Protein AF-I3UAK7-F1 (afdb_monomer_lite)

Organism: Advenella kashmirensis (strain DSM 17095 / LMG 22695 / WT001) (NCBI:txid1036672)

Radius of gyration: 14.45 Å; chains: 1; bounding box: 39×19×42 Å

Foldseek 3Di:
DWKKWFWAAPDVVGDIDTDIFDADPVCPVCVCVVCVRTPDIDTDPDDCPDDQAGPPPRHGCVVVVVVVVVVPDD

Structure (mmCIF, N/CA/C/O backbone):
data_AF-I3UAK7-F1
#
_entry.id   AF-I3UAK7-F1
#
loop_
_atom_site.group_PDB
_atom_site.id
_atom_site.type_symbol
_atom_site.label_atom_id
_atom_site.label_alt_id
_atom_site.label_comp_id
_atom_site.label_asym_id
_atom_site.label_entity_id
_atom_site.label_seq_id
_atom_site.pdbx_PDB_ins_code
_atom_site.Cartn_x
_atom_site.Cartn_y
_at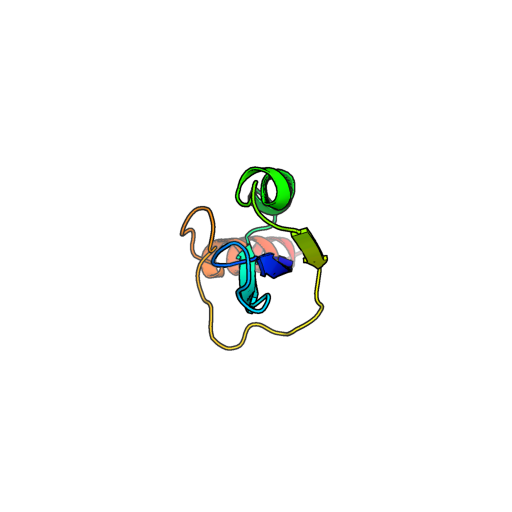om_site.Cartn_z
_atom_site.occupancy
_atom_site.B_iso_or_equiv
_atom_site.auth_seq_id
_atom_site.auth_comp_id
_atom_site.auth_asym_id
_atom_site.auth_atom_id
_atom_site.pdbx_PDB_model_num
ATOM 1 N N . MET A 1 1 ? -6.659 -2.316 9.764 1.00 81.38 1 MET A N 1
ATOM 2 C CA . MET A 1 1 ? -5.376 -2.071 9.088 1.00 81.38 1 MET A CA 1
ATOM 3 C C . MET A 1 1 ? -4.775 -3.365 8.559 1.00 81.38 1 MET A C 1
ATOM 5 O O . MET A 1 1 ? -4.926 -4.405 9.198 1.00 81.38 1 MET A O 1
ATOM 9 N N . LYS A 1 2 ? -4.108 -3.270 7.408 1.00 85.69 2 LYS A N 1
ATOM 10 C CA . LYS A 1 2 ? -3.337 -4.318 6.735 1.00 85.69 2 LYS A CA 1
ATOM 11 C C . LYS A 1 2 ? -2.026 -3.731 6.227 1.00 85.69 2 LYS A C 1
ATOM 13 O O . LYS A 1 2 ? -1.996 -2.567 5.840 1.00 85.69 2 LYS A O 1
ATOM 18 N N . HIS A 1 3 ? -0.968 -4.527 6.215 1.00 87.56 3 HIS A N 1
ATOM 19 C CA . HIS A 1 3 ? 0.363 -4.078 5.826 1.00 87.56 3 HIS A CA 1
ATOM 20 C C . HIS A 1 3 ? 0.800 -4.807 4.558 1.00 87.56 3 HIS A C 1
ATOM 22 O O . HIS A 1 3 ? 0.664 -6.025 4.468 1.00 87.56 3 HIS A O 1
ATOM 28 N N . TYR A 1 4 ? 1.307 -4.061 3.581 1.00 88.38 4 TYR A N 1
ATOM 29 C CA . TYR A 1 4 ? 1.751 -4.591 2.299 1.00 88.38 4 TYR A CA 1
ATOM 30 C C . TYR A 1 4 ? 3.213 -4.242 2.040 1.00 88.38 4 TYR A C 1
ATOM 32 O O . TYR A 1 4 ? 3.616 -3.090 2.188 1.00 88.38 4 TYR A O 1
ATOM 40 N N . ALA A 1 5 ? 3.985 -5.231 1.597 1.00 89.31 5 ALA A N 1
ATOM 41 C CA . ALA A 1 5 ? 5.264 -5.022 0.938 1.00 89.31 5 ALA A CA 1
ATOM 42 C C . ALA A 1 5 ? 5.024 -4.933 -0.574 1.00 89.31 5 ALA A C 1
ATOM 44 O O . ALA A 1 5 ? 4.489 -5.858 -1.188 1.00 89.31 5 ALA A O 1
ATOM 45 N N . ILE A 1 6 ? 5.410 -3.810 -1.169 1.00 89.19 6 ILE A N 1
ATOM 46 C CA . ILE A 1 6 ? 5.178 -3.485 -2.575 1.00 89.19 6 ILE A CA 1
ATOM 47 C C . ILE A 1 6 ? 6.526 -3.413 -3.272 1.00 89.19 6 ILE A C 1
ATOM 49 O O . ILE A 1 6 ? 7.357 -2.559 -2.963 1.00 89.19 6 ILE A O 1
ATOM 53 N N . ARG A 1 7 ? 6.743 -4.295 -4.244 1.00 89.81 7 ARG A N 1
ATOM 54 C CA . ARG A 1 7 ? 7.972 -4.333 -5.030 1.00 89.81 7 ARG A CA 1
ATOM 55 C C . ARG A 1 7 ? 7.787 -3.535 -6.315 1.00 89.81 7 ARG A C 1
ATOM 57 O O . ARG A 1 7 ? 7.003 -3.927 -7.183 1.00 89.81 7 ARG A O 1
ATOM 64 N N . LYS A 1 8 ? 8.521 -2.430 -6.464 1.00 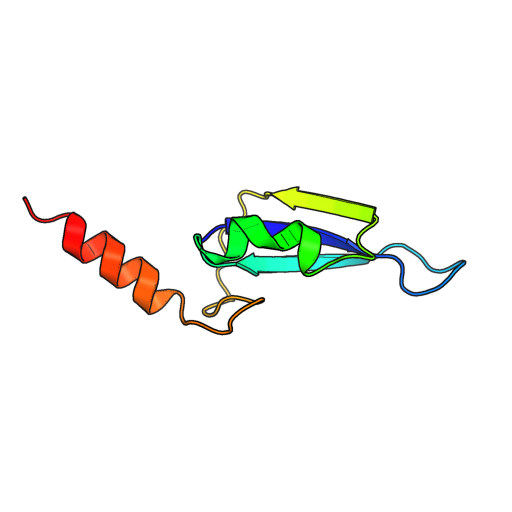86.75 8 LYS A N 1
ATOM 65 C CA . LYS A 1 8 ? 8.505 -1.590 -7.676 1.00 86.75 8 LYS A CA 1
ATOM 66 C C . LYS A 1 8 ? 9.886 -1.545 -8.324 1.00 86.75 8 LYS A C 1
ATOM 68 O O . LYS A 1 8 ? 10.907 -1.759 -7.674 1.00 86.75 8 LYS A O 1
ATOM 73 N N . ARG A 1 9 ? 9.909 -1.228 -9.617 1.00 79.31 9 ARG A N 1
ATOM 74 C CA . ARG A 1 9 ? 11.134 -0.949 -10.370 1.00 79.31 9 ARG A CA 1
ATOM 75 C C . ARG A 1 9 ? 11.220 0.551 -10.624 1.00 79.31 9 ARG A C 1
ATOM 77 O O . ARG A 1 9 ? 10.246 1.138 -11.080 1.00 79.31 9 ARG A O 1
ATOM 84 N N . ARG A 1 10 ? 12.371 1.161 -10.324 1.00 74.19 10 ARG A N 1
ATOM 85 C CA . ARG A 1 10 ? 12.566 2.611 -10.486 1.00 74.19 10 ARG A CA 1
ATOM 86 C C . ARG A 1 10 ? 12.634 3.010 -11.963 1.00 74.19 10 ARG A C 1
ATOM 88 O O . ARG A 1 10 ? 11.909 3.900 -12.379 1.00 74.19 10 ARG A O 1
ATOM 95 N N . GLU A 1 11 ? 13.444 2.295 -12.742 1.00 75.81 11 GLU A N 1
ATOM 96 C CA . GLU A 1 11 ? 13.682 2.512 -14.175 1.00 75.81 11 GLU A CA 1
ATOM 97 C C . GLU A 1 11 ? 14.090 1.181 -14.845 1.00 75.81 11 GLU A C 1
ATOM 99 O O . GLU A 1 11 ? 14.517 0.244 -14.154 1.00 75.81 11 GLU A O 1
ATOM 104 N N . PRO A 1 12 ? 13.974 1.043 -16.181 1.00 65.56 12 PRO A N 1
ATOM 105 C CA . PRO A 1 12 ? 14.520 -0.109 -16.890 1.00 65.56 12 PRO A CA 1
ATOM 106 C C . PRO A 1 12 ? 16.029 -0.176 -16.614 1.00 65.56 12 PRO A C 1
ATOM 108 O O . PRO A 1 12 ? 16.728 0.777 -16.925 1.00 65.56 12 PRO A O 1
ATOM 111 N N . GLN A 1 13 ? 16.519 -1.292 -16.058 1.00 71.69 13 GLN A N 1
ATOM 112 C CA . GLN A 1 13 ? 17.911 -1.537 -15.608 1.00 71.69 13 GLN A CA 1
ATOM 113 C C . GLN A 1 13 ? 18.248 -1.158 -14.154 1.00 71.69 13 GLN A C 1
ATOM 115 O O . GLN A 1 13 ? 19.365 -1.422 -13.719 1.00 71.69 13 GLN A O 1
ATOM 120 N N . HIS A 1 14 ? 17.306 -0.631 -13.369 1.00 74.50 14 HIS A N 1
ATOM 121 C CA . HIS A 1 14 ? 17.524 -0.419 -11.934 1.00 74.50 14 HIS A CA 1
ATOM 122 C C . HIS A 1 14 ? 17.053 -1.615 -11.101 1.00 74.50 14 HIS A C 1
ATOM 124 O O . HIS A 1 14 ? 16.141 -2.346 -11.501 1.00 74.50 14 HIS A O 1
ATOM 130 N N . GLU A 1 15 ? 17.671 -1.794 -9.929 1.00 77.94 15 GLU A N 1
ATOM 131 C CA . GLU A 1 15 ? 17.239 -2.789 -8.949 1.00 77.94 15 GLU A CA 1
ATOM 132 C C . GLU A 1 15 ? 15.803 -2.516 -8.492 1.00 77.94 15 GLU A C 1
ATOM 134 O O . GLU A 1 15 ? 15.350 -1.369 -8.385 1.00 77.94 15 GLU A O 1
ATOM 139 N N . ASP A 1 16 ? 15.073 -3.602 -8.247 1.00 79.25 16 ASP A N 1
ATOM 140 C CA . ASP A 1 16 ? 13.753 -3.501 -7.647 1.00 79.25 16 ASP A CA 1
ATOM 141 C C . ASP A 1 16 ? 13.912 -3.037 -6.189 1.00 79.25 16 ASP A C 1
ATOM 143 O O . ASP A 1 16 ? 14.798 -3.504 -5.474 1.00 79.25 16 ASP A O 1
ATOM 147 N N . TYR A 1 17 ? 13.030 -2.151 -5.736 1.00 83.06 17 TYR A N 1
ATOM 148 C CA . TYR A 1 17 ? 12.990 -1.697 -4.350 1.00 83.06 17 TYR A CA 1
ATOM 149 C C . TYR A 1 17 ? 11.662 -2.075 -3.697 1.00 83.06 17 TYR A C 1
ATOM 151 O O . TYR A 1 17 ? 10.635 -2.222 -4.369 1.00 83.06 17 TYR A O 1
ATOM 159 N N . TYR A 1 18 ? 11.698 -2.225 -2.374 1.00 84.44 18 TYR A N 1
ATOM 160 C CA . TYR A 1 18 ? 10.521 -2.500 -1.560 1.00 84.44 18 TYR A CA 1
ATOM 161 C C . TYR A 1 18 ? 10.007 -1.213 -0.928 1.00 84.44 18 TYR A C 1
ATOM 163 O O . TYR A 1 18 ? 10.770 -0.433 -0.358 1.00 84.44 18 TYR A O 1
ATOM 171 N N . LEU A 1 19 ? 8.700 -1.014 -1.025 1.00 85.94 19 LEU A N 1
ATOM 172 C CA . LEU A 1 19 ? 7.959 0.017 -0.326 1.00 85.94 19 LEU A CA 1
ATOM 173 C C . LEU A 1 19 ? 6.980 -0.668 0.622 1.00 85.94 19 LEU A C 1
ATOM 175 O O . LEU A 1 19 ? 6.195 -1.513 0.201 1.00 85.94 19 LEU A O 1
ATOM 179 N N . ASN A 1 20 ? 7.039 -0.305 1.896 1.00 86.50 20 ASN A N 1
ATOM 180 C CA . ASN A 1 20 ? 6.060 -0.737 2.881 1.00 86.50 20 ASN A CA 1
ATOM 181 C C . ASN A 1 20 ? 4.881 0.237 2.849 1.00 86.50 20 ASN A C 1
ATOM 183 O O . ASN A 1 20 ? 5.092 1.448 2.800 1.00 86.50 20 ASN A O 1
ATOM 187 N N . ALA A 1 21 ? 3.659 -0.287 2.836 1.00 87.38 21 ALA A N 1
ATOM 188 C CA . ALA A 1 21 ? 2.442 0.511 2.893 1.00 87.38 21 ALA A CA 1
ATOM 189 C C . ALA A 1 21 ? 1.490 -0.068 3.935 1.00 87.38 21 ALA A C 1
ATOM 191 O O . ALA A 1 21 ? 0.999 -1.195 3.788 1.00 87.38 21 ALA A O 1
ATOM 192 N N . LEU A 1 22 ? 1.202 0.710 4.975 1.00 89.19 22 LEU A N 1
ATOM 193 C CA . LEU A 1 22 ? 0.144 0.400 5.918 1.00 89.19 22 LEU A CA 1
ATOM 194 C C . LEU A 1 22 ? -1.163 1.034 5.450 1.00 89.19 22 LEU A C 1
ATOM 196 O O . LEU A 1 22 ? -1.287 2.250 5.313 1.00 89.19 22 LEU A O 1
ATOM 200 N N . VAL A 1 23 ? -2.184 0.212 5.228 1.00 88.75 23 VAL A N 1
ATOM 201 C CA . VAL A 1 23 ? -3.474 0.671 4.702 1.00 88.75 23 VAL A CA 1
ATOM 202 C C . VAL A 1 23 ? -4.627 0.295 5.623 1.00 88.75 23 VAL A C 1
ATOM 204 O O . VAL A 1 23 ? -4.585 -0.692 6.364 1.00 88.75 23 VAL A O 1
ATOM 207 N N . CYS A 1 24 ? -5.680 1.108 5.611 1.00 87.38 24 CYS A N 1
ATOM 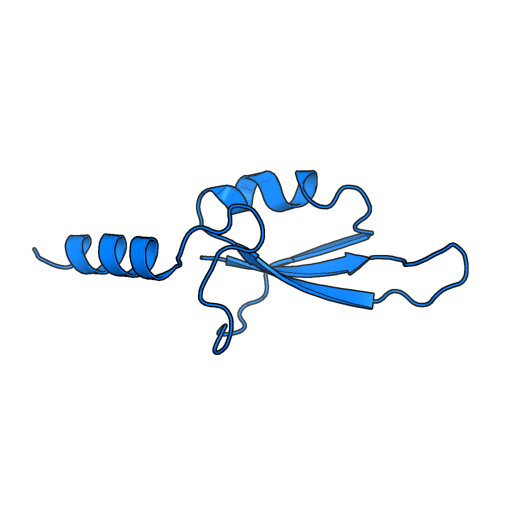208 C CA . CYS A 1 24 ? -6.908 0.826 6.349 1.00 87.38 24 CYS A CA 1
ATOM 209 C C . CYS A 1 24 ? -7.652 -0.360 5.721 1.00 87.38 24 CYS A C 1
ATOM 211 O O . CYS A 1 24 ? -7.408 -0.722 4.568 1.00 87.38 24 CYS A O 1
ATOM 213 N N . ASN A 1 25 ? -8.545 -0.996 6.483 1.00 84.62 25 ASN A N 1
ATOM 214 C CA . ASN A 1 25 ? -9.283 -2.160 5.979 1.00 84.62 25 ASN A CA 1
ATOM 215 C C . ASN A 1 25 ? -10.158 -1.795 4.773 1.00 84.62 25 ASN A C 1
ATOM 217 O O . ASN A 1 25 ? -10.345 -2.626 3.891 1.00 84.62 25 ASN A O 1
ATOM 221 N N . GLU A 1 26 ? -10.658 -0.558 4.732 1.00 87.94 26 GLU A N 1
ATOM 222 C CA . GLU A 1 26 ? -11.434 -0.027 3.607 1.00 87.94 26 GLU A CA 1
ATOM 223 C C . GLU A 1 26 ? -10.587 0.038 2.327 1.00 87.94 26 GLU A C 1
ATOM 225 O O . GLU A 1 26 ? -11.001 -0.469 1.291 1.00 87.94 26 GLU A O 1
ATOM 230 N N . CYS A 1 27 ? -9.372 0.594 2.401 1.00 89.12 27 CYS A N 1
ATOM 231 C CA . CYS A 1 27 ? -8.497 0.767 1.236 1.00 89.12 27 CYS A CA 1
ATOM 232 C C . CYS A 1 27 ? -7.716 -0.499 0.851 1.00 89.12 27 CYS A C 1
ATOM 234 O O . CYS A 1 27 ? -7.049 -0.518 -0.181 1.00 89.12 27 CYS A O 1
ATOM 236 N N . ALA A 1 28 ? -7.778 -1.565 1.652 1.00 87.81 28 ALA A N 1
ATOM 237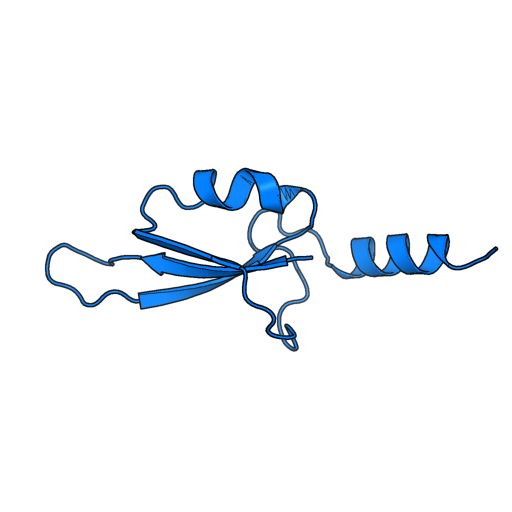 C CA . ALA A 1 28 ? -7.103 -2.822 1.342 1.00 87.81 28 ALA A CA 1
ATOM 238 C C . ALA A 1 28 ? -7.579 -3.457 0.023 1.00 87.81 28 ALA A C 1
ATOM 240 O O . ALA A 1 28 ? -6.793 -4.123 -0.648 1.00 87.81 28 ALA A O 1
ATOM 241 N N . GLY A 1 29 ? -8.843 -3.241 -0.364 1.00 87.69 29 GLY A N 1
ATOM 242 C CA . GLY A 1 29 ? -9.381 -3.712 -1.647 1.00 87.69 29 GLY A CA 1
ATOM 243 C C . GLY A 1 29 ? -8.793 -2.989 -2.864 1.00 87.69 29 GLY A C 1
ATOM 244 O O . GLY A 1 29 ? -8.725 -3.563 -3.950 1.00 87.69 29 GLY A O 1
ATOM 245 N N . ASP A 1 30 ? -8.295 -1.768 -2.670 1.00 90.38 30 ASP A N 1
ATOM 246 C CA . ASP A 1 30 ? -7.808 -0.893 -3.740 1.00 90.38 30 ASP A CA 1
ATOM 247 C C . ASP A 1 30 ? -6.279 -0.851 -3.830 1.00 90.38 30 ASP A C 1
ATOM 249 O O . ASP A 1 30 ? -5.719 -0.131 -4.660 1.00 90.38 30 ASP A O 1
ATOM 253 N N . VAL A 1 31 ? -5.574 -1.629 -3.002 1.00 87.94 31 VAL A N 1
ATOM 254 C CA . VAL A 1 31 ? -4.107 -1.607 -2.944 1.00 87.94 31 VAL A CA 1
ATOM 255 C C . VAL A 1 31 ? -3.485 -1.919 -4.307 1.00 87.94 31 VAL A C 1
ATOM 257 O O . VAL A 1 31 ? -2.615 -1.185 -4.759 1.00 87.94 31 VAL A O 1
ATOM 260 N N . ALA A 1 32 ? -3.977 -2.931 -5.025 1.00 86.06 32 ALA A N 1
ATOM 261 C CA . ALA A 1 32 ? -3.440 -3.277 -6.342 1.00 86.06 32 ALA A CA 1
ATOM 262 C C . ALA A 1 32 ? -3.667 -2.167 -7.384 1.00 86.06 32 ALA A C 1
ATOM 264 O O . ALA A 1 32 ? -2.797 -1.904 -8.209 1.00 86.06 32 ALA A O 1
ATOM 265 N N . GLN A 1 33 ? -4.807 -1.474 -7.311 1.00 88.88 33 GLN A N 1
ATOM 266 C CA . GLN A 1 33 ? -5.137 -0.361 -8.208 1.00 88.88 33 GLN A CA 1
ATOM 267 C C . GLN A 1 33 ? -4.316 0.896 -7.891 1.00 88.88 33 GLN A C 1
ATOM 269 O O . GLN A 1 33 ? -3.987 1.669 -8.787 1.00 88.88 33 GLN A O 1
ATOM 274 N N . SER A 1 34 ? -3.956 1.082 -6.621 1.00 88.69 34 SER A N 1
ATOM 275 C CA . SER A 1 34 ? -3.168 2.225 -6.150 1.00 88.69 34 SER A CA 1
ATOM 276 C C . SER A 1 34 ? -1.685 2.131 -6.525 1.00 88.69 34 SER A C 1
ATOM 278 O O . SER A 1 34 ? -0.980 3.140 -6.525 1.00 88.69 34 SER A O 1
ATOM 280 N N . TYR A 1 35 ? -1.201 0.933 -6.871 1.00 88.19 35 TYR A N 1
ATOM 281 C CA . TYR A 1 35 ? 0.178 0.688 -7.294 1.00 88.19 35 TYR A CA 1
ATOM 282 C C . TYR A 1 35 ? 0.226 -0.061 -8.639 1.00 88.19 35 TYR A C 1
ATOM 284 O O . TYR A 1 35 ? 0.687 -1.202 -8.684 1.00 88.19 35 TYR A O 1
ATOM 292 N N . PRO A 1 36 ? -0.191 0.573 -9.753 1.00 85.75 36 PRO A N 1
ATOM 293 C CA . PRO A 1 36 ? -0.304 -0.090 -11.057 1.00 85.75 36 PRO A CA 1
ATOM 294 C C . PRO A 1 36 ? 1.043 -0.572 -11.621 1.00 85.75 36 PRO A C 1
ATOM 296 O O . PRO A 1 36 ? 1.086 -1.544 -12.368 1.00 85.75 36 PRO A O 1
ATOM 299 N N . ASP A 1 37 ? 2.152 0.062 -11.226 1.00 85.94 37 ASP A N 1
ATOM 300 C CA . ASP A 1 37 ? 3.511 -0.322 -11.647 1.00 85.94 37 ASP A CA 1
ATOM 301 C C . ASP A 1 37 ? 4.211 -1.253 -10.640 1.00 85.94 37 ASP A C 1
ATOM 303 O O . ASP A 1 37 ? 5.429 -1.454 -10.702 1.00 85.94 37 ASP A O 1
ATOM 307 N N . ALA A 1 38 ? 3.482 -1.781 -9.652 1.00 86.62 38 ALA A N 1
ATOM 308 C CA . ALA A 1 38 ? 4.028 -2.798 -8.767 1.00 86.62 38 ALA A CA 1
ATOM 309 C C . ALA A 1 38 ? 4.210 -4.113 -9.529 1.00 86.62 38 ALA A C 1
ATOM 311 O O . ALA A 1 38 ? 3.307 -4.594 -10.208 1.00 86.62 38 ALA A O 1
ATOM 312 N N . ARG A 1 39 ? 5.389 -4.723 -9.386 1.00 87.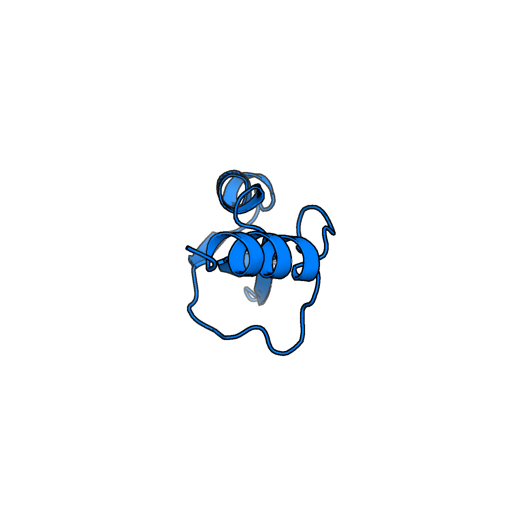06 39 ARG A N 1
ATOM 313 C CA . ARG A 1 39 ? 5.643 -6.075 -9.901 1.00 87.06 39 ARG A CA 1
ATOM 314 C C . ARG A 1 39 ? 5.036 -7.137 -8.995 1.00 87.06 39 ARG A C 1
ATOM 316 O O . ARG A 1 39 ? 4.657 -8.199 -9.472 1.00 87.06 39 ARG A O 1
ATOM 323 N N . GLU A 1 40 ? 5.007 -6.857 -7.697 1.00 89.19 40 GLU A N 1
ATOM 324 C CA . GLU A 1 40 ? 4.538 -7.771 -6.665 1.00 89.19 40 GLU A CA 1
ATOM 325 C C . GLU A 1 40 ? 3.999 -6.965 -5.483 1.00 89.19 40 GLU A C 1
ATOM 327 O O . GLU A 1 40 ? 4.551 -5.920 -5.123 1.00 89.19 40 GLU A O 1
ATOM 332 N N . ILE A 1 41 ? 2.910 -7.457 -4.897 1.00 91.12 41 ILE A N 1
ATOM 333 C CA . ILE A 1 41 ? 2.277 -6.899 -3.707 1.00 91.12 41 ILE A CA 1
ATOM 334 C C . ILE A 1 41 ? 1.977 -8.069 -2.775 1.00 91.12 41 ILE A C 1
ATOM 336 O O . ILE A 1 41 ? 1.202 -8.955 -3.133 1.00 91.12 41 ILE A O 1
ATOM 340 N N . THR A 1 42 ? 2.556 -8.046 -1.577 1.00 89.75 42 THR A N 1
ATOM 341 C CA . THR A 1 42 ? 2.420 -9.128 -0.594 1.00 89.75 42 THR A CA 1
ATOM 342 C C . THR A 1 42 ? 1.939 -8.565 0.734 1.00 89.75 42 THR A C 1
ATOM 344 O O . THR A 1 42 ? 2.545 -7.640 1.268 1.00 89.75 42 THR A O 1
ATOM 347 N N . GLU A 1 43 ? 0.856 -9.120 1.283 1.00 89.25 43 GLU A N 1
ATOM 348 C CA . GLU A 1 43 ? 0.403 -8.792 2.640 1.00 89.25 43 GLU A CA 1
ATOM 349 C C . GLU A 1 43 ? 1.387 -9.391 3.659 1.00 89.25 43 GLU A C 1
ATOM 351 O O . GLU A 1 43 ? 1.687 -10.585 3.612 1.00 89.25 43 GLU A O 1
ATOM 356 N N . ILE A 1 44 ? 1.912 -8.565 4.563 1.00 85.69 44 ILE A N 1
ATOM 357 C CA . ILE A 1 44 ? 2.901 -8.954 5.576 1.00 85.69 44 ILE A CA 1
ATOM 358 C C . ILE A 1 44 ? 2.343 -8.751 6.985 1.00 85.69 44 ILE A C 1
ATOM 360 O O . ILE A 1 44 ? 1.588 -7.821 7.253 1.00 85.69 44 ILE A O 1
ATOM 364 N N . LEU A 1 45 ? 2.746 -9.619 7.913 1.00 75.44 45 LEU A N 1
ATOM 365 C CA . LEU A 1 45 ? 2.305 -9.604 9.313 1.00 75.44 45 LEU A CA 1
ATOM 366 C C . LEU A 1 45 ? 3.266 -8.808 10.217 1.00 75.44 45 LEU A C 1
ATOM 368 O O . LEU A 1 45 ? 3.507 -9.197 11.357 1.00 75.44 45 LEU A O 1
ATOM 372 N N . CYS A 1 46 ? 3.865 -7.727 9.709 1.00 66.94 46 CYS A N 1
ATOM 373 C CA . CYS A 1 46 ? 4.730 -6.871 10.525 1.00 66.94 46 CYS A CA 1
ATOM 374 C C . CYS A 1 46 ? 3.905 -5.826 11.273 1.00 66.94 46 CYS A C 1
ATOM 376 O O . CYS A 1 46 ? 3.125 -5.097 10.655 1.00 66.94 46 CYS A O 1
ATOM 378 N N . ASP A 1 47 ? 4.139 -5.739 12.582 1.00 61.53 47 ASP A N 1
ATOM 379 C CA . ASP A 1 47 ? 3.542 -4.745 13.470 1.00 61.53 47 ASP A CA 1
ATOM 380 C C . ASP A 1 47 ? 4.052 -3.341 13.090 1.00 61.53 47 ASP A C 1
ATOM 382 O O . ASP A 1 47 ? 5.269 -3.113 13.079 1.00 61.53 47 ASP A O 1
ATOM 386 N N . PRO A 1 48 ? 3.175 -2.402 12.708 1.00 58.94 48 PRO A N 1
ATOM 387 C CA . PRO A 1 48 ? 3.598 -1.092 12.255 1.00 58.94 48 PRO A CA 1
ATOM 388 C C . PRO A 1 48 ? 3.832 -0.175 13.453 1.00 58.94 48 PRO A C 1
ATOM 390 O O . PRO A 1 48 ? 2.991 0.638 13.819 1.00 58.94 48 PRO A O 1
ATOM 393 N N . SER A 1 49 ? 5.002 -0.275 14.072 1.00 56.94 49 SER A N 1
ATOM 394 C CA . SER A 1 49 ? 5.336 0.560 15.230 1.00 56.94 49 SER A CA 1
ATOM 395 C C . SER A 1 49 ? 5.554 2.048 14.904 1.00 56.94 49 SER A C 1
ATOM 397 O O . SER A 1 49 ? 5.727 2.836 15.829 1.00 56.94 49 SER A O 1
ATOM 399 N N . TYR A 1 50 ? 5.527 2.455 13.626 1.00 62.47 50 TYR A N 1
ATOM 400 C CA . TYR A 1 50 ? 5.857 3.827 13.206 1.00 62.47 50 TYR A CA 1
ATOM 401 C C . TYR A 1 50 ? 4.809 4.536 12.330 1.00 62.47 50 TYR A C 1
ATOM 403 O O . TYR A 1 50 ? 4.874 5.758 12.215 1.00 62.47 50 TYR A O 1
ATOM 411 N N . GLU A 1 51 ? 3.850 3.832 11.716 1.00 70.44 51 GLU A N 1
ATOM 412 C CA . GLU A 1 51 ? 2.852 4.465 10.836 1.00 70.44 51 GLU A CA 1
ATOM 413 C C . GLU A 1 51 ? 1.485 4.581 11.518 1.00 70.44 51 GLU A C 1
ATOM 415 O O . GLU A 1 51 ? 0.811 3.592 11.787 1.00 70.44 51 GLU A O 1
ATOM 420 N N . GLU A 1 52 ? 1.045 5.816 11.761 1.00 77.88 52 GLU A N 1
ATOM 421 C CA . GLU A 1 52 ? -0.231 6.109 12.432 1.00 77.88 52 GLU A CA 1
ATOM 422 C C . GLU A 1 52 ? -1.377 6.419 11.454 1.00 77.88 52 GLU A C 1
ATOM 424 O O . GLU A 1 52 ? -2.513 6.654 11.872 1.00 77.88 52 GLU A O 1
ATOM 429 N N . ARG A 1 53 ? -1.101 6.454 10.143 1.00 85.88 53 ARG A N 1
ATOM 430 C CA . ARG A 1 53 ? -2.054 6.884 9.107 1.00 85.88 53 ARG A CA 1
ATOM 431 C C . ARG A 1 53 ? -1.979 6.001 7.868 1.00 85.88 53 ARG A C 1
ATOM 433 O O . ARG A 1 53 ? -0.901 5.580 7.472 1.00 85.88 53 ARG A O 1
ATOM 440 N N . CYS A 1 54 ? -3.125 5.777 7.230 1.00 87.56 54 CYS A N 1
ATOM 441 C CA . CYS A 1 54 ? -3.231 5.010 5.993 1.00 87.56 54 CYS A CA 1
ATOM 442 C C . CYS A 1 54 ? -2.425 5.654 4.864 1.00 87.56 54 CYS A C 1
ATOM 444 O O . CYS A 1 54 ? -2.674 6.810 4.523 1.00 87.56 54 CYS A O 1
ATOM 446 N N . THR A 1 55 ? -1.533 4.890 4.231 1.00 88.06 55 THR A N 1
ATOM 447 C CA . THR A 1 55 ? -0.718 5.355 3.099 1.00 88.06 55 THR A CA 1
ATOM 448 C C . THR A 1 55 ? -1.576 5.813 1.912 1.00 88.06 55 THR A C 1
ATOM 450 O O . THR A 1 55 ? -1.175 6.717 1.187 1.00 88.06 55 THR A O 1
ATOM 453 N N . LEU A 1 56 ? -2.767 5.225 1.717 1.00 88.69 56 LEU A N 1
ATOM 454 C CA . LEU A 1 56 ? -3.636 5.527 0.572 1.00 88.69 56 LEU A CA 1
ATOM 455 C C . LEU A 1 56 ? -4.566 6.720 0.803 1.00 88.69 56 LEU A C 1
ATOM 457 O O . LEU A 1 56 ? -4.623 7.628 -0.019 1.00 88.69 56 LEU A O 1
ATOM 461 N N . CYS A 1 57 ? -5.307 6.732 1.912 1.00 89.12 57 CYS A N 1
ATOM 462 C CA . CYS A 1 57 ? -6.322 7.761 2.165 1.00 89.12 57 CYS A CA 1
ATOM 463 C C . CYS A 1 57 ? -5.928 8.779 3.243 1.00 89.12 57 CYS A C 1
ATOM 465 O O . CYS A 1 57 ? -6.675 9.720 3.499 1.00 89.12 57 CYS A O 1
ATOM 467 N N . GLY A 1 58 ? -4.793 8.591 3.925 1.00 86.88 58 GLY A N 1
ATOM 468 C CA . GLY A 1 58 ? -4.314 9.482 4.983 1.00 86.88 58 GLY A CA 1
ATOM 469 C C . GLY A 1 58 ? -5.147 9.474 6.270 1.00 86.88 58 GLY A C 1
ATOM 470 O O . GLY A 1 58 ? -4.838 10.247 7.185 1.00 86.88 58 GLY A O 1
ATOM 471 N N . LYS A 1 59 ? -6.195 8.639 6.371 1.00 85.94 59 LYS A N 1
ATOM 472 C CA . LYS A 1 59 ? -6.996 8.480 7.597 1.00 85.94 59 LYS A CA 1
ATOM 473 C C . LYS A 1 59 ? -6.130 7.947 8.733 1.00 85.94 59 LYS A C 1
ATOM 475 O O . LYS A 1 59 ? -5.272 7.095 8.509 1.00 85.94 59 LYS A O 1
ATOM 480 N N . SER A 1 60 ? -6.375 8.442 9.940 1.00 84.38 60 SER A N 1
ATOM 481 C CA . SER A 1 60 ? -5.698 7.962 11.140 1.00 84.38 60 SER A CA 1
ATOM 482 C C . SER A 1 60 ? -6.132 6.536 11.467 1.00 84.38 60 SER A C 1
ATOM 484 O O . SER A 1 60 ? -7.324 6.225 11.448 1.00 84.38 60 SER A O 1
ATOM 486 N N . PHE A 1 61 ? -5.182 5.670 11.812 1.00 80.44 61 PHE A N 1
ATOM 487 C CA . PHE A 1 61 ? -5.506 4.341 12.329 1.00 80.44 61 PHE A CA 1
ATOM 488 C C . PHE A 1 61 ? -6.112 4.394 13.726 1.00 80.44 61 PHE A C 1
ATOM 490 O O . PHE A 1 61 ? -6.819 3.462 14.104 1.00 80.44 61 PHE A O 1
ATOM 497 N N . TRP A 1 62 ? -5.924 5.498 14.456 1.00 75.44 62 TRP A N 1
ATOM 498 C CA . TRP A 1 62 ? -6.599 5.725 15.730 1.00 75.44 62 TRP A CA 1
ATOM 499 C C . TRP A 1 62 ? -8.124 5.650 15.595 1.00 75.44 62 TRP A C 1
ATOM 501 O O . TRP A 1 62 ? -8.771 5.096 16.478 1.00 75.44 62 TRP A O 1
ATOM 511 N N . ASP A 1 63 ? -8.699 6.103 14.476 1.00 67.81 63 ASP A N 1
ATOM 512 C CA . ASP A 1 63 ? -10.147 6.029 14.241 1.00 67.81 63 ASP A CA 1
ATOM 513 C C . ASP A 1 63 ? -10.627 4.575 14.072 1.00 67.81 63 ASP A C 1
ATOM 515 O O . ASP A 1 63 ? -11.636 4.181 14.658 1.00 67.81 63 ASP A O 1
ATOM 519 N N . GLU A 1 64 ? -9.875 3.735 13.345 1.00 65.12 64 GLU A N 1
ATOM 520 C CA . GLU A 1 64 ? -10.171 2.297 13.206 1.00 65.12 64 GLU A CA 1
ATOM 521 C C . GLU A 1 64 ? -9.953 1.523 14.514 1.00 65.12 64 GLU A C 1
ATOM 523 O O . GLU A 1 64 ? -10.727 0.615 14.836 1.00 65.12 64 GLU A O 1
ATOM 528 N N . ILE A 1 65 ? -8.893 1.856 15.258 1.00 69.56 65 ILE A N 1
ATOM 529 C CA . ILE A 1 65 ? -8.594 1.250 16.559 1.00 69.56 65 ILE A CA 1
ATOM 530 C C . ILE A 1 65 ? -9.732 1.572 17.522 1.00 69.56 65 ILE A C 1
ATOM 532 O O . ILE A 1 65 ? -10.314 0.640 18.074 1.00 69.56 65 ILE A O 1
ATOM 536 N N . ASN A 1 66 ? -10.109 2.850 17.640 1.00 65.50 66 ASN A N 1
ATOM 537 C CA . ASN A 1 66 ? -11.212 3.312 18.482 1.00 65.50 66 ASN A CA 1
ATOM 538 C C . ASN A 1 66 ? -12.551 2.679 18.080 1.00 65.50 66 ASN A C 1
ATOM 540 O O . ASN A 1 66 ? -13.296 2.219 18.945 1.00 65.50 66 ASN A O 1
ATOM 544 N N . ALA A 1 67 ? -12.847 2.573 16.780 1.00 63.41 67 ALA A N 1
ATOM 545 C CA . ALA A 1 67 ? -14.052 1.894 16.304 1.00 63.41 67 ALA A CA 1
ATOM 546 C C . ALA A 1 67 ? -14.093 0.414 16.734 1.00 63.41 67 ALA A C 1
ATOM 548 O O . ALA A 1 67 ? -15.141 -0.088 17.140 1.00 63.41 67 ALA A O 1
ATOM 549 N N . ARG A 1 68 ? -12.953 -0.290 16.716 1.00 59.34 68 ARG A N 1
ATOM 550 C CA . ARG A 1 68 ? -12.855 -1.686 17.178 1.00 59.34 68 ARG A CA 1
ATOM 551 C C . ARG A 1 68 ? -12.920 -1.832 18.699 1.00 59.34 68 ARG A C 1
ATOM 553 O O . ARG A 1 68 ? -13.488 -2.817 19.171 1.00 59.34 68 ARG A O 1
ATOM 560 N N . THR A 1 69 ? -12.374 -0.894 19.476 1.00 56.03 69 THR A N 1
ATOM 561 C CA . THR A 1 69 ? -12.480 -0.917 20.948 1.00 56.03 69 THR A CA 1
ATOM 562 C C . THR A 1 69 ? -13.899 -0.644 21.430 1.00 56.03 69 THR A C 1
ATOM 564 O O . THR A 1 69 ? -14.312 -1.239 22.424 1.00 56.03 69 THR A O 1
ATOM 567 N N . VAL A 1 70 ? -14.674 0.180 20.720 1.00 52.28 70 VAL A N 1
ATOM 568 C CA . VAL A 1 70 ? -16.084 0.445 21.062 1.00 52.28 70 VAL A CA 1
ATOM 569 C C . VAL A 1 70 ? -16.965 -0.797 20.858 1.00 52.28 70 VAL A C 1
ATOM 571 O O . VAL A 1 70 ? -17.892 -1.017 21.631 1.00 52.28 70 VAL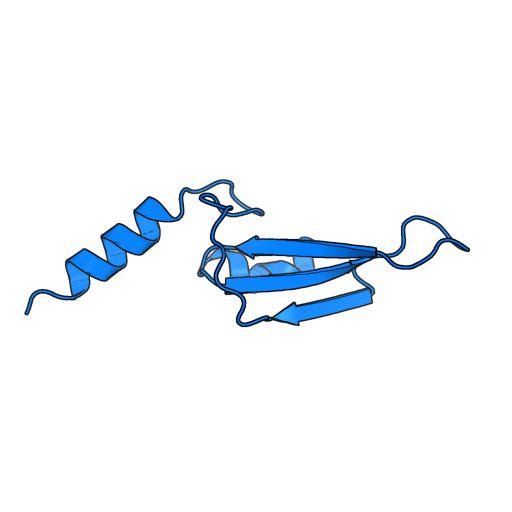 A O 1
ATOM 574 N N . ILE A 1 71 ? -16.637 -1.671 19.900 1.00 53.53 71 ILE A N 1
ATOM 575 C CA . ILE A 1 71 ? -17.402 -2.904 19.626 1.00 53.53 71 ILE A CA 1
ATOM 576 C C . ILE A 1 71 ? -17.119 -4.015 20.667 1.00 53.53 71 ILE A C 1
ATOM 578 O O . ILE A 1 71 ? -17.896 -4.955 20.797 1.00 53.53 71 ILE A O 1
ATOM 582 N N . ARG A 1 72 ? -16.056 -3.902 21.482 1.00 44.38 72 ARG A N 1
ATOM 583 C CA . ARG A 1 72 ? -15.721 -4.850 22.570 1.00 44.38 72 ARG A CA 1
ATOM 584 C C . ARG A 1 72 ? -16.310 -4.470 23.938 1.00 44.38 72 ARG A C 1
ATOM 586 O O . ARG A 1 72 ? -15.695 -4.715 24.976 1.00 44.38 72 ARG A O 1
ATOM 593 N N . ARG A 1 73 ? -17.509 -3.894 23.965 1.00 44.91 73 ARG A N 1
ATOM 594 C CA . ARG A 1 73 ? -18.319 -3.804 25.187 1.00 44.91 73 ARG A CA 1
ATOM 595 C C . ARG A 1 73 ? -19.704 -4.374 24.920 1.00 44.91 73 ARG A C 1
ATOM 597 O O . ARG A 1 73 ? -20.600 -3.606 24.605 1.00 44.91 73 ARG A O 1
ATOM 604 N N . HIS A 1 74 ? -19.851 -5.691 25.034 1.00 40.41 74 HIS A N 1
ATOM 605 C CA . HIS A 1 74 ? -21.057 -6.355 25.538 1.00 40.41 74 HIS A CA 1
ATOM 606 C C . HIS A 1 74 ? -20.755 -7.820 25.848 1.00 40.41 74 HIS A C 1
ATOM 608 O O . HIS A 1 74 ? -20.118 -8.478 24.996 1.00 40.41 74 HIS A O 1
#

pLDDT: mean 78.54, std 12.84, range [40.41, 91.12]

Secondary structure (DSSP, 8-state):
-EEEEEEEESSTTSPEEEEEEEE-TTGGGGHHHH-TTEEEEEEE----SS--B-TTT--BHHHHHHHHHHHT--

Sequence (74 aa):
MKHYAIRKRREPQHEDYYLNALVCNECAGDVAQSYPDAREITEILCDPSYEERCTLCGKSFWDEINARTVIRRH